Protein AF-A0A218WD63-F1 (afdb_monomer_lite)

Structure (mmCIF, N/CA/C/O backbone):
data_AF-A0A218WD63-F1
#
_entry.id   AF-A0A218WD63-F1
#
loop_
_atom_site.group_PDB
_atom_site.id
_atom_site.type_symbol
_atom_site.label_atom_id
_atom_site.label_alt_id
_atom_site.label_comp_id
_atom_site.label_asym_id
_atom_site.label_entity_id
_atom_site.label_seq_id
_atom_site.pdbx_PDB_ins_code
_atom_site.Cartn_x
_atom_site.Cartn_y
_atom_site.Cartn_z
_atom_site.occupancy
_atom_site.B_iso_or_equiv
_atom_site.auth_seq_id
_atom_site.auth_comp_id
_atom_site.auth_asym_id
_atom_site.auth_atom_id
_atom_site.pdbx_PDB_model_num
ATOM 1 N N . MET A 1 1 ? 30.708 0.894 -53.960 1.00 42.75 1 MET A N 1
ATOM 2 C CA . MET A 1 1 ? 30.927 1.469 -52.614 1.00 42.75 1 MET A CA 1
ATOM 3 C C . MET A 1 1 ? 29.647 1.296 -51.819 1.00 42.75 1 MET A C 1
ATOM 5 O O . MET A 1 1 ? 28.572 1.584 -52.321 1.00 42.75 1 MET A O 1
ATOM 9 N N . THR A 1 2 ? 29.776 0.665 -50.662 1.00 45.06 2 THR A N 1
ATOM 10 C CA . THR A 1 2 ? 28.734 -0.014 -49.881 1.00 45.06 2 THR A CA 1
ATOM 11 C C . THR A 1 2 ? 27.702 0.941 -49.277 1.00 45.06 2 THR A C 1
ATOM 13 O O . THR A 1 2 ? 28.072 1.845 -48.526 1.00 45.06 2 THR A O 1
ATOM 16 N N . ALA A 1 3 ? 26.413 0.708 -49.543 1.00 55.78 3 ALA A N 1
ATOM 17 C CA . ALA A 1 3 ? 25.321 1.369 -48.833 1.00 55.78 3 ALA A CA 1
ATOM 18 C C . ALA A 1 3 ? 25.286 0.864 -47.380 1.00 55.78 3 ALA A C 1
ATOM 20 O O . ALA A 1 3 ? 25.065 -0.315 -47.113 1.00 55.78 3 ALA A O 1
ATOM 21 N N . LYS A 1 4 ? 25.577 1.766 -46.442 1.00 59.44 4 LYS A N 1
ATOM 22 C CA . LYS A 1 4 ? 25.620 1.507 -45.002 1.00 59.44 4 LYS A CA 1
ATOM 23 C C . LYS A 1 4 ? 24.180 1.348 -44.502 1.00 59.44 4 LYS A C 1
ATOM 25 O O . LYS A 1 4 ? 23.463 2.336 -44.370 1.00 59.44 4 LYS A O 1
ATOM 30 N N . ALA A 1 5 ? 23.738 0.115 -44.262 1.00 60.25 5 ALA A N 1
ATOM 31 C CA . ALA A 1 5 ? 22.446 -0.140 -43.635 1.00 60.25 5 ALA A CA 1
ATOM 32 C C . ALA A 1 5 ? 22.484 0.374 -42.186 1.00 60.25 5 ALA A C 1
ATOM 34 O O . ALA A 1 5 ? 23.185 -0.169 -41.334 1.00 60.25 5 ALA A O 1
ATOM 35 N N . HIS A 1 6 ? 21.762 1.461 -41.918 1.00 59.00 6 HIS A N 1
ATOM 36 C CA . HIS A 1 6 ? 21.626 2.033 -40.585 1.00 59.00 6 HIS A CA 1
ATOM 37 C C . HIS A 1 6 ? 20.581 1.217 -39.814 1.00 59.00 6 HIS A C 1
ATOM 39 O O . HIS A 1 6 ? 19.386 1.505 -39.872 1.00 59.00 6 HIS A O 1
ATOM 45 N N . ILE A 1 7 ? 21.016 0.163 -39.120 1.00 61.00 7 ILE A N 1
ATOM 46 C CA . ILE A 1 7 ? 20.145 -0.623 -38.239 1.00 61.00 7 ILE A CA 1
ATOM 47 C C . ILE A 1 7 ? 19.813 0.255 -37.025 1.00 61.00 7 ILE A C 1
ATOM 49 O O . ILE A 1 7 ? 20.573 0.340 -36.063 1.00 61.00 7 ILE A O 1
ATOM 53 N N . ARG A 1 8 ? 18.688 0.973 -37.086 1.00 62.56 8 ARG A N 1
ATOM 54 C CA . ARG A 1 8 ? 18.093 1.620 -35.914 1.00 62.56 8 ARG A CA 1
ATOM 55 C C . ARG A 1 8 ? 17.439 0.519 -35.080 1.00 62.56 8 ARG A C 1
ATOM 57 O O . ARG A 1 8 ? 16.427 -0.041 -35.488 1.00 62.56 8 ARG A O 1
ATOM 64 N N . SER A 1 9 ? 18.035 0.194 -33.936 1.00 62.09 9 SER A N 1
ATOM 65 C CA . SER A 1 9 ? 17.397 -0.646 -32.921 1.00 62.09 9 SER A CA 1
ATOM 66 C C . SER A 1 9 ? 16.133 0.060 -32.435 1.00 62.09 9 SER A C 1
ATOM 68 O O . SER A 1 9 ? 16.214 1.044 -31.701 1.00 62.09 9 SER A O 1
ATOM 70 N N . ASN A 1 10 ? 14.965 -0.415 -32.860 1.00 51.91 10 ASN A N 1
ATOM 71 C CA . ASN A 1 10 ? 13.713 -0.064 -32.208 1.00 51.91 10 ASN A CA 1
ATOM 72 C C . ASN A 1 10 ? 13.674 -0.842 -30.891 1.00 51.91 10 ASN A C 1
ATOM 74 O O . ASN A 1 10 ? 13.274 -2.005 -30.867 1.00 51.91 10 ASN A O 1
ATOM 78 N N . CYS A 1 11 ? 14.098 -0.216 -29.793 1.00 56.56 11 CYS A N 1
ATOM 79 C CA . CYS A 1 11 ? 13.701 -0.700 -28.480 1.00 56.56 11 CYS A CA 1
ATOM 80 C C . CYS A 1 11 ? 12.177 -0.571 -28.424 1.00 56.56 11 CYS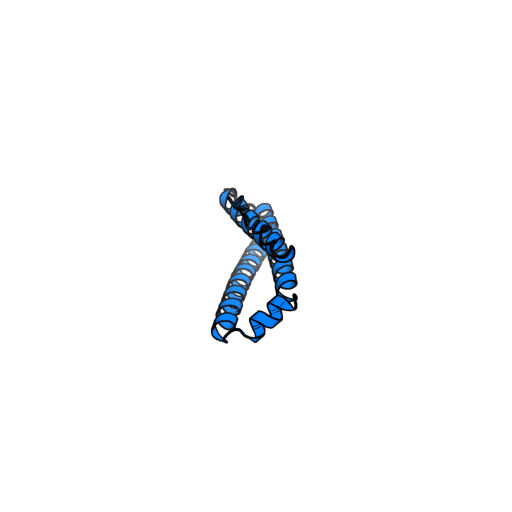 A C 1
ATOM 82 O O . CYS A 1 11 ? 11.641 0.537 -28.377 1.00 56.56 11 CYS A O 1
ATOM 84 N N . PHE A 1 12 ? 11.479 -1.701 -28.526 1.00 56.06 12 PHE A N 1
ATOM 85 C CA . PHE A 1 12 ? 10.055 -1.769 -28.233 1.00 56.06 12 PHE A CA 1
ATOM 86 C C . PHE A 1 12 ? 9.870 -1.189 -26.824 1.00 56.06 12 PHE A C 1
ATOM 88 O O . PHE A 1 12 ? 10.688 -1.522 -25.959 1.00 56.06 12 PHE A O 1
ATOM 95 N N . PRO A 1 13 ? 8.887 -0.306 -26.566 1.00 58.19 13 PRO A N 1
ATOM 96 C CA . PRO A 1 13 ? 8.647 0.143 -25.203 1.00 58.19 13 PRO A CA 1
ATOM 97 C C . PRO A 1 13 ? 8.470 -1.113 -24.356 1.00 58.19 13 PRO A C 1
ATOM 99 O O . PRO A 1 13 ? 7.635 -1.959 -24.685 1.00 58.19 13 PRO A O 1
ATOM 102 N N . SER A 1 14 ? 9.322 -1.284 -23.343 1.00 59.66 14 SER A N 1
ATOM 103 C CA . SER A 1 14 ? 9.234 -2.402 -22.414 1.00 59.66 14 SER A CA 1
ATOM 104 C C . SER A 1 14 ? 7.842 -2.352 -21.811 1.00 59.66 14 SER A C 1
ATOM 106 O O . SER A 1 14 ? 7.564 -1.509 -20.963 1.00 59.66 14 SER A O 1
ATOM 108 N N . ARG A 1 15 ? 6.936 -3.183 -22.325 1.00 60.97 15 ARG A N 1
ATOM 109 C CA . ARG A 1 15 ? 5.563 -3.232 -21.845 1.00 60.97 15 ARG A CA 1
ATOM 110 C C . ARG A 1 15 ? 5.651 -3.736 -20.412 1.00 60.97 15 ARG A C 1
ATOM 112 O O . ARG A 1 15 ? 5.990 -4.897 -20.187 1.00 60.97 15 ARG A O 1
ATOM 119 N N . THR A 1 16 ? 5.427 -2.844 -19.456 1.00 69.31 16 THR A N 1
ATOM 120 C CA . THR A 1 16 ? 5.258 -3.210 -18.056 1.00 69.31 16 THR A CA 1
ATOM 121 C C . THR A 1 16 ? 4.110 -4.206 -17.957 1.00 69.31 16 THR A C 1
ATOM 123 O O . THR A 1 16 ? 3.155 -4.171 -18.738 1.00 69.31 16 THR A O 1
ATOM 126 N N . HIS A 1 17 ? 4.236 -5.162 -17.037 1.00 77.56 17 HIS A N 1
ATOM 127 C CA . HIS A 1 17 ? 3.185 -6.145 -16.820 1.00 77.56 17 HIS A CA 1
ATOM 128 C C . HIS A 1 17 ? 1.878 -5.404 -16.476 1.00 77.56 17 HIS A C 1
ATOM 130 O O . HIS A 1 17 ? 1.928 -4.496 -15.646 1.00 77.56 17 HIS A O 1
ATOM 136 N N . PRO A 1 18 ? 0.717 -5.768 -17.054 1.00 84.56 18 PRO A N 1
ATOM 137 C CA . PRO A 1 18 ? -0.535 -5.017 -16.879 1.00 84.56 18 PRO A CA 1
ATOM 138 C C . PRO A 1 18 ? -0.945 -4.849 -15.409 1.00 84.56 18 PRO A C 1
ATOM 140 O O . PRO A 1 18 ? -1.548 -3.853 -15.033 1.00 84.56 18 PRO A O 1
ATOM 143 N N . VAL A 1 19 ? -0.564 -5.800 -14.554 1.00 87.12 19 VAL A N 1
ATOM 144 C CA . VAL A 1 19 ? -0.800 -5.713 -13.104 1.00 87.12 19 VAL A CA 1
ATOM 145 C C . VAL A 1 19 ? 0.028 -4.595 -12.451 1.00 87.12 19 VAL A C 1
ATOM 147 O O . VAL A 1 19 ? -0.475 -3.914 -11.568 1.00 87.12 19 VAL A O 1
ATOM 150 N N . ILE A 1 20 ? 1.266 -4.369 -12.904 1.00 86.00 20 ILE A N 1
ATOM 151 C CA . ILE A 1 20 ? 2.141 -3.299 -12.391 1.00 86.00 20 ILE A CA 1
ATOM 152 C C . ILE A 1 20 ? 1.595 -1.930 -12.804 1.00 86.00 20 ILE A C 1
ATOM 154 O O . ILE A 1 20 ? 1.560 -1.018 -11.987 1.00 86.00 20 ILE A O 1
ATOM 158 N N . ASP A 1 21 ? 1.126 -1.812 -14.046 1.00 88.75 21 ASP A N 1
ATOM 159 C CA . ASP A 1 21 ? 0.507 -0.590 -14.571 1.00 88.75 21 ASP A CA 1
ATOM 160 C C . ASP A 1 21 ? -0.736 -0.192 -13.755 1.00 88.75 21 ASP A C 1
ATOM 162 O O . ASP A 1 21 ? -0.864 0.941 -13.302 1.00 88.75 21 ASP A O 1
ATOM 166 N N . ASN A 1 22 ? -1.589 -1.171 -13.442 1.00 91.12 22 ASN A N 1
ATOM 167 C CA . ASN A 1 22 ? -2.767 -0.970 -12.599 1.00 91.12 22 ASN A CA 1
ATOM 168 C C . ASN A 1 22 ? -2.416 -0.597 -11.139 1.00 91.12 22 ASN A C 1
ATOM 170 O O . ASN A 1 22 ? -3.132 0.192 -10.520 1.00 91.12 22 ASN A O 1
ATOM 174 N N . VAL A 1 23 ? -1.322 -1.125 -10.573 1.00 91.12 23 VAL A N 1
ATOM 175 C CA . VAL A 1 23 ? -0.832 -0.689 -9.249 1.00 91.12 23 VAL A CA 1
ATOM 176 C C . VAL A 1 23 ? -0.385 0.775 -9.295 1.00 91.12 23 VAL A C 1
ATOM 178 O O . VAL A 1 23 ? -0.767 1.551 -8.417 1.00 91.12 23 VAL A O 1
ATOM 181 N N . ASP A 1 24 ? 0.378 1.165 -10.319 1.00 90.81 24 ASP A N 1
ATOM 182 C CA . ASP A 1 24 ? 0.886 2.533 -10.476 1.00 90.81 24 ASP A CA 1
ATOM 183 C C . ASP A 1 24 ? -0.255 3.544 -10.676 1.00 90.81 24 ASP A C 1
ATOM 185 O O . ASP A 1 24 ? -0.314 4.559 -9.977 1.00 90.81 24 ASP A O 1
ATOM 189 N N . GLU A 1 25 ? -1.236 3.217 -11.526 1.00 93.00 25 GLU A N 1
ATOM 190 C CA . GLU A 1 25 ? -2.429 4.044 -11.750 1.00 93.00 25 GLU A CA 1
ATOM 191 C C . GLU A 1 25 ? -3.194 4.297 -10.442 1.00 93.00 25 GLU A C 1
ATOM 193 O O . GLU A 1 25 ? -3.530 5.440 -10.109 1.00 93.00 25 GLU A O 1
ATOM 198 N N . LYS A 1 26 ? -3.454 3.237 -9.665 1.00 92.06 26 LYS A N 1
ATOM 199 C CA . LYS A 1 26 ? -4.186 3.343 -8.395 1.00 92.06 26 LYS A CA 1
ATOM 200 C C . LYS A 1 26 ? -3.418 4.159 -7.360 1.00 92.06 26 LYS A C 1
ATOM 202 O O . LYS A 1 26 ? -4.025 4.956 -6.640 1.00 92.06 26 LYS A O 1
ATOM 207 N N . LEU A 1 27 ? -2.097 4.009 -7.307 1.00 91.62 27 LEU A N 1
ATOM 208 C CA . LEU A 1 27 ? -1.231 4.782 -6.418 1.00 91.62 27 LEU A CA 1
ATOM 209 C C . LEU A 1 27 ? -1.236 6.267 -6.809 1.00 91.62 27 LEU A C 1
ATOM 211 O O . LEU A 1 27 ? -1.404 7.136 -5.948 1.00 91.62 27 LEU A O 1
ATOM 215 N N . LEU A 1 28 ? -1.133 6.568 -8.106 1.00 92.44 28 LEU A N 1
ATOM 216 C CA . LEU A 1 28 ? -1.215 7.929 -8.627 1.00 92.44 28 LEU A CA 1
ATOM 217 C C . LEU A 1 28 ? -2.563 8.572 -8.287 1.00 92.44 28 LEU A C 1
ATOM 219 O O . LEU A 1 28 ? -2.596 9.681 -7.751 1.00 92.44 28 LEU A O 1
ATOM 223 N N . ARG A 1 29 ? -3.670 7.858 -8.522 1.00 91.38 29 ARG A N 1
ATOM 224 C CA . ARG A 1 29 ? -5.021 8.332 -8.199 1.00 91.38 29 ARG A CA 1
ATOM 225 C C . ARG A 1 29 ? -5.168 8.661 -6.712 1.00 91.38 29 ARG A C 1
ATOM 227 O O . ARG A 1 29 ? -5.673 9.736 -6.397 1.00 91.38 29 ARG A O 1
ATOM 234 N N . LEU A 1 30 ? -4.711 7.781 -5.817 1.00 88.62 30 LEU A N 1
ATOM 235 C CA . LEU A 1 30 ? -4.745 8.008 -4.364 1.00 88.62 30 LEU A CA 1
ATOM 236 C C . LEU A 1 30 ? -3.910 9.222 -3.941 1.00 88.62 30 LEU A C 1
ATOM 238 O O . LEU A 1 30 ? -4.273 9.974 -3.038 1.00 88.62 30 LEU A O 1
ATOM 242 N N . ARG A 1 31 ? -2.779 9.456 -4.609 1.00 87.88 31 ARG A N 1
ATOM 243 C CA . ARG A 1 31 ? -1.955 10.638 -4.345 1.00 87.88 31 ARG A CA 1
ATOM 244 C C . ARG A 1 31 ? -2.655 11.922 -4.787 1.00 87.88 31 ARG A C 1
ATOM 246 O O . ARG A 1 31 ? -2.598 12.928 -4.080 1.00 87.88 31 ARG A O 1
ATOM 253 N N . SER A 1 32 ? -3.314 11.883 -5.942 1.00 87.69 32 SER A N 1
ATOM 254 C CA . SER A 1 32 ? -4.074 13.009 -6.483 1.00 87.69 32 SER A CA 1
ATOM 255 C C . SER A 1 32 ? -5.324 13.325 -5.659 1.00 87.69 32 SER A C 1
ATOM 257 O O . SER A 1 32 ? -5.594 14.503 -5.430 1.00 87.69 32 SER A O 1
ATOM 259 N N . SER A 1 33 ? -6.058 12.317 -5.167 1.00 82.06 33 SER A N 1
ATOM 260 C CA . SER A 1 33 ? -7.243 12.529 -4.316 1.00 82.06 33 SER A CA 1
ATOM 261 C C . SER A 1 33 ? -6.886 13.238 -3.013 1.00 82.06 33 SER A C 1
ATOM 263 O O . SER A 1 33 ? -7.574 14.183 -2.619 1.00 82.06 33 SER A O 1
ATOM 265 N N . LYS A 1 34 ? -5.748 12.875 -2.413 1.00 76.81 34 LYS A N 1
ATOM 266 C CA . LYS A 1 34 ? -5.221 13.539 -1.219 1.00 76.81 34 LYS A CA 1
ATOM 267 C C . LYS A 1 34 ? -4.826 14.991 -1.480 1.00 76.81 34 LYS A C 1
ATOM 269 O O . LYS A 1 34 ? -5.083 15.851 -0.645 1.00 76.81 34 LYS A O 1
ATOM 274 N N . ALA A 1 35 ? -4.204 15.275 -2.625 1.00 76.00 35 ALA A N 1
ATOM 275 C CA . ALA A 1 35 ? -3.801 16.636 -2.988 1.00 76.00 35 ALA A CA 1
ATOM 276 C C . ALA A 1 35 ? -5.002 17.555 -3.284 1.00 76.00 35 ALA A C 1
ATOM 278 O O . ALA A 1 35 ? -4.927 18.757 -3.043 1.00 76.00 35 ALA A O 1
ATOM 279 N N . ALA A 1 36 ? -6.102 16.994 -3.796 1.00 69.81 36 ALA A N 1
ATOM 280 C CA . ALA A 1 36 ? -7.329 17.728 -4.104 1.00 69.81 36 ALA A CA 1
ATOM 281 C C . ALA A 1 36 ? -8.288 17.856 -2.903 1.00 69.81 36 ALA A C 1
ATOM 283 O O . ALA A 1 36 ? -9.136 18.750 -2.877 1.00 69.81 36 ALA A O 1
ATOM 284 N N . SER A 1 37 ? -8.173 16.980 -1.902 1.00 62.97 37 SER A N 1
ATOM 285 C CA . SER A 1 37 ? -9.072 16.960 -0.748 1.00 62.97 37 SER A CA 1
ATOM 286 C C . SER A 1 37 ? -8.738 18.064 0.253 1.00 62.97 37 SER A C 1
ATOM 288 O O . SER A 1 37 ? -7.870 17.918 1.106 1.00 62.97 37 SER A O 1
ATOM 290 N N . SER A 1 38 ? -9.483 19.170 0.188 1.00 62.88 38 SER A N 1
ATOM 291 C CA . SER A 1 38 ? -9.497 20.215 1.230 1.00 62.88 38 SER A CA 1
ATOM 292 C C . SER A 1 38 ? -10.580 20.000 2.303 1.00 62.88 38 SER A C 1
ATOM 294 O O . SER A 1 38 ? -10.712 20.821 3.205 1.00 62.88 38 SER A O 1
ATOM 296 N N . SER A 1 39 ? -11.383 18.928 2.209 1.00 61.47 39 SER A N 1
ATOM 297 C CA . SER A 1 39 ? -12.533 18.669 3.091 1.00 61.47 39 SER A CA 1
ATOM 298 C C . SER A 1 39 ? -12.440 17.307 3.784 1.00 61.47 39 SER A C 1
ATOM 300 O O . SER A 1 39 ? -12.429 16.262 3.134 1.00 61.47 39 SER A O 1
ATOM 302 N N . SER A 1 40 ? -12.448 17.327 5.118 1.00 69.69 40 SER A N 1
ATOM 303 C CA . SER A 1 40 ? -12.363 16.171 6.025 1.00 69.69 40 SER A CA 1
ATOM 304 C C . SER A 1 40 ? -13.713 15.469 6.239 1.00 69.69 40 SER A C 1
ATOM 306 O O . SER A 1 40 ? -14.056 15.077 7.353 1.00 69.69 40 SER A O 1
ATOM 308 N N . SER A 1 41 ? -14.536 15.363 5.19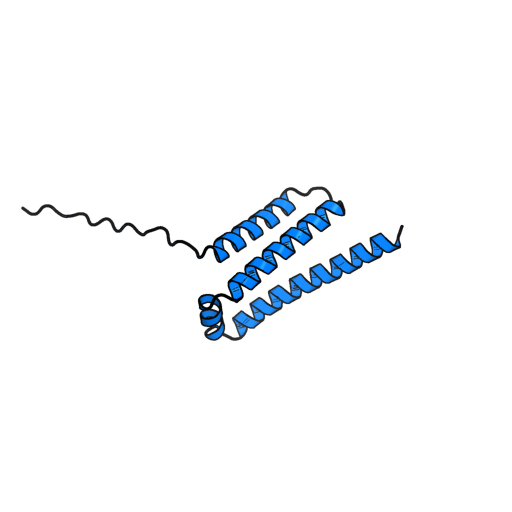4 1.00 80.25 41 SER A N 1
ATOM 309 C CA . SER A 1 41 ? -15.862 14.744 5.312 1.00 80.25 41 SER A CA 1
ATOM 310 C C . SER A 1 41 ? -15.751 13.223 5.424 1.00 80.25 41 SER A C 1
ATOM 312 O O . SER A 1 41 ? -14.986 12.605 4.685 1.00 80.25 41 SER A O 1
ATOM 314 N N . ALA A 1 42 ? -16.581 12.599 6.269 1.00 78.25 42 ALA A N 1
ATOM 315 C CA . ALA A 1 42 ? -16.594 11.144 6.462 1.00 78.25 42 ALA A CA 1
ATOM 316 C C . ALA A 1 42 ? -16.746 10.365 5.139 1.00 78.25 42 ALA A C 1
ATOM 318 O O . ALA A 1 42 ? -16.073 9.364 4.926 1.00 78.25 42 ALA A O 1
ATOM 319 N N . SER A 1 43 ? -17.563 10.867 4.206 1.00 81.88 43 SER A N 1
ATOM 320 C CA . SER A 1 43 ? -17.720 10.261 2.876 1.00 81.88 43 SER A CA 1
ATOM 321 C C . SER A 1 43 ? -16.444 10.314 2.025 1.00 81.88 43 SER A C 1
ATOM 323 O O . SER A 1 43 ? -16.202 9.383 1.262 1.00 81.88 43 SER A O 1
ATOM 325 N N . SER A 1 44 ? -15.646 11.382 2.138 1.00 82.31 44 SER A N 1
ATOM 326 C CA . SER A 1 44 ? -14.364 11.510 1.427 1.00 82.31 44 SER A CA 1
ATOM 327 C C . SER A 1 44 ? -13.359 10.499 1.977 1.00 82.31 44 SER A C 1
ATOM 329 O O . SER A 1 44 ? -12.754 9.738 1.229 1.00 82.31 44 SER A O 1
ATOM 331 N N . VAL A 1 45 ? -13.294 10.391 3.306 1.00 80.94 45 VAL A N 1
ATOM 332 C CA . VAL A 1 45 ? -12.459 9.412 4.013 1.00 80.94 45 VAL A CA 1
ATOM 333 C C . VAL A 1 45 ? -12.831 7.972 3.635 1.00 80.94 45 VAL A C 1
ATOM 335 O O . VAL A 1 45 ? -11.948 7.169 3.342 1.00 80.94 45 VAL A O 1
ATOM 338 N N . CYS A 1 46 ? -14.125 7.640 3.570 1.00 82.75 46 CYS A N 1
ATOM 339 C CA . CYS A 1 46 ? -14.582 6.325 3.108 1.00 82.75 46 CYS A CA 1
ATOM 340 C C . CYS A 1 46 ? -14.198 6.044 1.646 1.00 82.75 46 CYS A C 1
ATOM 342 O O . CYS A 1 46 ? -13.862 4.910 1.308 1.00 82.75 46 CYS A O 1
ATOM 344 N N . GLN A 1 47 ? -14.231 7.058 0.776 1.00 86.06 47 GLN A N 1
ATOM 345 C CA . GLN A 1 47 ? -13.825 6.914 -0.622 1.00 86.06 47 GLN A CA 1
ATOM 346 C C . GLN A 1 47 ? -12.313 6.679 -0.754 1.00 86.06 47 GLN A C 1
ATOM 348 O O . GLN A 1 47 ? -11.907 5.787 -1.500 1.00 86.06 47 GLN A O 1
ATOM 353 N N . GLU A 1 48 ? -11.486 7.419 -0.011 1.00 86.31 48 GLU A N 1
ATOM 354 C CA . GLU A 1 48 ? -10.033 7.201 0.006 1.00 86.31 48 GLU A CA 1
ATOM 355 C C . GLU A 1 48 ? -9.676 5.813 0.554 1.00 86.31 48 GLU A C 1
ATOM 357 O O . GLU A 1 48 ? -8.830 5.123 -0.015 1.00 86.31 48 GLU A O 1
ATOM 362 N N . LEU A 1 49 ? -10.379 5.354 1.595 1.00 86.25 49 LEU A N 1
ATOM 363 C CA . LEU A 1 49 ? -10.251 3.994 2.123 1.00 86.25 49 LEU A CA 1
ATOM 364 C C . LEU A 1 49 ? -10.598 2.918 1.088 1.00 86.25 49 LEU A C 1
ATOM 366 O O . LEU A 1 49 ? -9.861 1.944 0.947 1.00 86.25 49 LEU A O 1
ATOM 370 N N . GLY A 1 50 ? -11.692 3.093 0.344 1.00 88.75 50 GLY A N 1
ATOM 371 C CA . GLY A 1 50 ? -12.054 2.181 -0.744 1.00 88.75 50 GLY A CA 1
ATOM 372 C C . GLY A 1 50 ? -10.999 2.157 -1.857 1.00 88.75 50 GLY A C 1
ATOM 373 O O . GLY A 1 50 ? -10.684 1.098 -2.399 1.00 88.75 50 GLY A O 1
ATOM 374 N N . GLY A 1 51 ? -10.391 3.307 -2.162 1.00 90.31 51 GLY A N 1
ATOM 375 C CA . GLY A 1 51 ? -9.258 3.386 -3.083 1.00 90.31 51 GLY A CA 1
ATOM 376 C C . GLY A 1 51 ? -8.024 2.638 -2.568 1.00 90.31 51 GLY A C 1
ATOM 377 O O . GLY A 1 51 ? -7.387 1.913 -3.334 1.00 90.31 51 GLY A O 1
ATOM 378 N N . LEU A 1 52 ? -7.714 2.767 -1.272 1.00 90.31 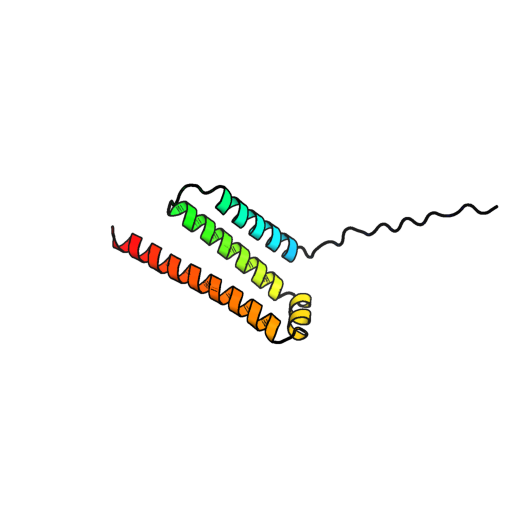52 LEU A N 1
ATOM 379 C CA . LEU A 1 52 ? -6.615 2.050 -0.624 1.00 90.31 52 LEU A CA 1
ATOM 380 C C . LEU A 1 52 ? -6.836 0.537 -0.687 1.00 90.31 52 LEU A C 1
ATOM 382 O O . LEU A 1 52 ? -5.923 -0.188 -1.072 1.00 90.31 52 LEU A O 1
ATOM 386 N N . GLN A 1 53 ? -8.050 0.067 -0.389 1.00 90.94 53 GLN A N 1
ATOM 387 C CA . GLN A 1 53 ? -8.418 -1.342 -0.537 1.00 90.94 53 GLN A CA 1
ATOM 388 C C . GLN A 1 53 ? -8.154 -1.835 -1.965 1.00 90.94 53 GLN A C 1
ATOM 390 O O . GLN A 1 53 ? -7.428 -2.806 -2.157 1.00 90.94 53 GLN A O 1
ATOM 395 N N . GLY A 1 54 ? -8.647 -1.108 -2.972 1.00 92.25 54 GLY A N 1
ATOM 396 C CA . GLY A 1 54 ? -8.442 -1.484 -4.369 1.00 92.25 54 GLY A CA 1
ATOM 397 C C . GLY A 1 54 ? -6.970 -1.497 -4.801 1.00 92.25 54 GLY A C 1
ATOM 398 O O . GLY A 1 54 ? -6.611 -2.277 -5.689 1.00 92.25 54 GLY A O 1
ATOM 399 N N . LEU A 1 55 ? -6.116 -0.647 -4.215 1.00 91.88 55 LEU A N 1
ATOM 400 C CA . LEU A 1 55 ? -4.664 -0.696 -4.413 1.00 91.88 55 LEU A CA 1
ATOM 401 C C . LEU A 1 55 ? -4.081 -1.980 -3.809 1.00 91.88 55 LEU A C 1
ATOM 403 O O . LEU A 1 55 ? -3.331 -2.675 -4.491 1.00 91.88 55 LEU A O 1
ATOM 407 N N . TYR A 1 56 ? -4.456 -2.319 -2.573 1.00 90.44 56 TYR A N 1
ATOM 408 C CA . TYR A 1 56 ? -3.994 -3.535 -1.900 1.00 90.44 56 TYR A CA 1
ATOM 409 C C . TYR A 1 56 ? -4.385 -4.810 -2.644 1.00 90.44 56 TYR A C 1
ATOM 411 O O . TYR A 1 56 ? -3.532 -5.677 -2.804 1.00 90.44 56 TYR A O 1
ATOM 419 N N . ASP A 1 57 ? -5.602 -4.887 -3.182 1.00 92.06 57 ASP A N 1
ATOM 420 C CA . ASP A 1 57 ? -6.026 -6.019 -4.019 1.00 92.06 57 ASP A CA 1
ATOM 421 C C . ASP A 1 57 ? -5.114 -6.177 -5.250 1.00 92.06 57 ASP A C 1
ATOM 423 O O . ASP A 1 57 ? -4.725 -7.276 -5.630 1.00 92.06 57 ASP A O 1
ATOM 427 N N . SER A 1 58 ? -4.689 -5.056 -5.841 1.00 91.50 58 SER A N 1
ATOM 428 C CA . SER A 1 58 ? -3.810 -5.066 -7.021 1.00 91.50 58 SER A CA 1
ATOM 429 C C . SER A 1 58 ? -2.369 -5.441 -6.680 1.00 91.50 58 SER A C 1
ATOM 431 O O . SER A 1 58 ? -1.677 -6.062 -7.486 1.00 91.50 58 SER A O 1
ATOM 433 N N . ILE A 1 59 ? -1.906 -5.058 -5.487 1.00 91.00 59 ILE A N 1
ATOM 434 C CA . ILE A 1 59 ? -0.604 -5.467 -4.958 1.00 91.00 59 ILE A CA 1
ATOM 435 C C . ILE A 1 59 ? -0.623 -6.960 -4.623 1.00 91.00 59 ILE A C 1
ATOM 437 O O . ILE A 1 59 ? 0.349 -7.644 -4.921 1.00 91.00 59 ILE A O 1
ATOM 441 N N . ASP A 1 60 ? -1.707 -7.483 -4.051 1.00 91.06 60 ASP A N 1
ATOM 442 C CA . ASP A 1 60 ? -1.870 -8.917 -3.795 1.00 91.06 60 ASP A CA 1
ATOM 443 C C . ASP A 1 60 ? -1.840 -9.721 -5.107 1.00 91.06 60 ASP A C 1
ATOM 445 O O . ASP A 1 60 ? -1.068 -10.675 -5.227 1.00 91.06 60 ASP A O 1
ATOM 449 N N . ASP A 1 61 ? -2.556 -9.268 -6.142 1.00 91.94 61 ASP A N 1
ATOM 450 C CA . ASP A 1 61 ? -2.475 -9.851 -7.487 1.00 91.94 61 ASP A CA 1
ATOM 451 C C . ASP A 1 61 ? -1.048 -9.803 -8.055 1.00 91.94 61 ASP A C 1
ATOM 453 O O . ASP A 1 61 ? -0.571 -10.776 -8.644 1.00 91.94 61 ASP A O 1
ATOM 457 N N . TRP A 1 62 ? -0.332 -8.690 -7.855 1.00 90.38 62 TRP A N 1
ATOM 458 C CA . TRP A 1 62 ? 1.063 -8.553 -8.276 1.00 90.38 62 TRP A CA 1
ATOM 459 C C . TRP A 1 62 ? 1.994 -9.508 -7.527 1.00 90.38 62 TRP A C 1
ATOM 461 O O . TRP A 1 62 ? 2.855 -10.140 -8.146 1.00 90.38 62 TRP A O 1
ATOM 471 N N . LEU A 1 63 ? 1.815 -9.642 -6.212 1.00 89.06 63 LEU A N 1
ATOM 472 C CA . LEU A 1 63 ? 2.582 -10.551 -5.369 1.00 89.06 63 LEU A CA 1
ATOM 473 C C . LEU A 1 63 ? 2.332 -12.005 -5.761 1.00 89.06 63 LEU A C 1
ATOM 475 O O . LEU A 1 63 ? 3.265 -12.798 -5.716 1.00 89.06 63 LEU A O 1
ATOM 479 N N . ARG A 1 64 ? 1.123 -12.367 -6.197 1.00 90.25 64 ARG A N 1
ATOM 480 C CA . ARG A 1 64 ? 0.784 -13.728 -6.652 1.00 90.25 64 ARG A CA 1
ATOM 481 C C . ARG A 1 64 ? 1.406 -14.118 -7.994 1.00 90.25 64 ARG A C 1
ATOM 483 O O . ARG A 1 64 ? 1.414 -15.303 -8.329 1.00 90.25 64 ARG A O 1
ATOM 490 N N . LEU A 1 65 ? 1.945 -13.170 -8.765 1.00 90.88 65 LEU A N 1
ATOM 491 C CA . LEU A 1 65 ? 2.632 -13.485 -10.018 1.00 90.88 65 LEU A CA 1
ATOM 492 C C . LEU A 1 65 ? 3.868 -14.346 -9.750 1.00 90.88 65 LEU A C 1
ATOM 494 O O . LEU A 1 65 ? 4.701 -14.027 -8.902 1.00 90.88 65 LEU A O 1
ATOM 498 N N . SER A 1 66 ? 4.035 -15.403 -10.545 1.00 84.69 66 SER A N 1
ATOM 499 C CA . SER A 1 66 ? 5.179 -16.318 -10.443 1.00 84.69 66 SER A CA 1
ATOM 500 C C . SER A 1 66 ? 6.524 -15.598 -10.559 1.00 84.69 66 SER A C 1
ATOM 502 O O . SER A 1 66 ? 7.462 -15.927 -9.840 1.00 84.69 66 SER A O 1
ATOM 504 N N . GLN A 1 67 ? 6.601 -14.576 -11.413 1.00 85.06 67 GLN A N 1
ATOM 505 C CA . GLN A 1 67 ? 7.785 -13.731 -11.587 1.00 85.06 67 GLN A CA 1
ATOM 506 C C . GLN A 1 67 ? 8.116 -12.960 -10.303 1.00 85.06 67 GLN A C 1
ATOM 508 O O . GLN A 1 67 ? 9.267 -12.940 -9.874 1.00 85.06 67 GLN A O 1
ATOM 513 N N . THR A 1 68 ? 7.104 -12.376 -9.657 1.00 86.38 68 THR A N 1
ATOM 514 C CA . THR A 1 68 ? 7.265 -11.657 -8.390 1.00 86.38 68 THR A CA 1
ATOM 515 C C . THR A 1 68 ? 7.683 -12.616 -7.282 1.00 86.38 68 THR A C 1
ATOM 517 O O . THR A 1 68 ? 8.665 -12.354 -6.597 1.00 86.38 68 THR A O 1
ATOM 520 N N . GLN A 1 69 ? 7.024 -13.772 -7.157 1.00 87.88 69 GLN A N 1
ATOM 521 C CA . GLN A 1 69 ? 7.394 -14.806 -6.182 1.00 87.88 69 GLN A CA 1
ATOM 522 C C . GLN A 1 69 ? 8.823 -15.318 -6.387 1.00 87.88 69 GLN A C 1
ATOM 524 O O . GLN A 1 69 ? 9.561 -15.487 -5.419 1.00 87.88 69 GLN A O 1
ATOM 529 N N . GLN A 1 70 ? 9.254 -15.508 -7.636 1.00 87.00 70 GLN A N 1
ATOM 530 C CA . GLN A 1 70 ? 10.625 -15.911 -7.942 1.00 87.00 70 GLN A CA 1
ATOM 531 C C . GLN A 1 70 ? 11.631 -14.844 -7.491 1.00 87.00 70 GLN A C 1
ATOM 533 O O . GLN A 1 70 ? 12.613 -15.171 -6.824 1.00 87.00 70 GLN A O 1
ATOM 538 N N . VAL A 1 71 ? 11.375 -13.567 -7.790 1.00 86.69 71 VAL A N 1
ATOM 539 C CA . VAL A 1 71 ? 12.234 -12.458 -7.347 1.00 86.69 71 VAL A CA 1
ATOM 540 C C . VAL A 1 71 ? 12.268 -12.354 -5.823 1.00 86.69 71 VAL A C 1
ATOM 542 O O . VAL A 1 71 ? 13.344 -12.198 -5.252 1.00 86.69 71 VAL A O 1
ATOM 545 N N . LEU A 1 72 ? 11.119 -12.492 -5.158 1.00 86.06 72 LEU A N 1
ATOM 546 C CA . LEU A 1 72 ? 11.023 -12.458 -3.699 1.00 86.06 72 LEU A CA 1
ATOM 547 C C . LEU A 1 72 ? 11.754 -13.637 -3.047 1.00 86.06 72 LEU A C 1
ATOM 549 O O . LEU A 1 72 ? 12.427 -13.448 -2.041 1.00 86.06 72 LEU A O 1
ATOM 553 N N . SER A 1 73 ? 11.696 -14.831 -3.643 1.00 85.94 73 SER A N 1
ATOM 554 C CA . SER A 1 73 ? 12.412 -16.011 -3.136 1.00 85.94 73 SER A CA 1
ATOM 555 C C . SER A 1 73 ? 13.936 -15.872 -3.210 1.00 85.94 73 SER A C 1
ATOM 557 O O . SER A 1 73 ? 14.654 -16.444 -2.393 1.00 85.94 73 SER A O 1
ATOM 559 N N . HIS A 1 74 ? 14.429 -15.090 -4.175 1.00 86.94 74 HIS A N 1
ATOM 560 C CA . HIS A 1 74 ? 15.848 -14.781 -4.345 1.00 86.94 74 HIS A CA 1
ATOM 561 C C . HIS A 1 74 ? 16.280 -13.487 -3.640 1.00 86.94 74 HIS A C 1
ATOM 563 O O . HIS A 1 74 ? 17.474 -13.182 -3.606 1.00 86.94 74 HIS A O 1
ATOM 569 N N . GLN A 1 75 ? 15.344 -12.711 -3.090 1.00 84.75 75 GLN A N 1
ATOM 570 C CA . GLN A 1 75 ? 15.663 -11.487 -2.368 1.00 84.75 75 GLN A CA 1
ATOM 571 C C . GLN A 1 75 ? 16.238 -11.780 -0.982 1.00 84.75 75 GLN A C 1
ATOM 573 O O . GLN A 1 75 ? 15.938 -12.782 -0.338 1.00 84.75 75 GLN A O 1
ATOM 578 N N . ASN A 1 76 ? 17.062 -10.854 -0.492 1.00 86.25 76 ASN A N 1
ATOM 579 C CA . ASN A 1 76 ? 17.585 -10.941 0.862 1.00 86.25 76 ASN A CA 1
ATOM 580 C C . ASN A 1 76 ? 16.485 -10.665 1.901 1.00 86.25 76 ASN A C 1
ATOM 582 O O . ASN A 1 76 ? 15.593 -9.846 1.677 1.00 86.25 76 ASN A O 1
ATOM 586 N N . ARG A 1 77 ? 16.638 -11.268 3.085 1.00 88.50 77 ARG A N 1
ATOM 587 C CA . ARG A 1 77 ? 15.733 -11.161 4.240 1.00 88.50 77 ARG A CA 1
ATOM 588 C C . ARG A 1 77 ? 15.349 -9.717 4.573 1.00 88.50 77 ARG A C 1
ATOM 590 O O . ARG A 1 77 ? 14.180 -9.436 4.800 1.00 88.50 77 ARG A O 1
ATOM 597 N N . LYS A 1 78 ? 16.315 -8.797 4.479 1.00 90.19 78 LYS A N 1
ATOM 598 C CA . LYS A 1 78 ? 16.109 -7.362 4.711 1.00 90.19 78 LYS A CA 1
ATOM 599 C C . LYS A 1 78 ? 15.033 -6.748 3.805 1.00 90.19 78 LYS A C 1
ATOM 601 O O . LYS A 1 78 ? 14.225 -5.963 4.270 1.00 90.19 78 LYS A O 1
ATOM 606 N N . CYS A 1 79 ? 14.991 -7.125 2.526 1.00 87.06 79 CYS A N 1
ATOM 607 C CA . CYS A 1 79 ? 14.005 -6.569 1.598 1.00 87.06 79 CYS A CA 1
ATOM 608 C C . CYS A 1 79 ? 12.584 -7.052 1.929 1.00 87.06 79 CYS A C 1
ATOM 610 O O . CYS A 1 79 ? 11.626 -6.288 1.838 1.00 87.06 79 CYS A O 1
ATOM 612 N N . MET A 1 80 ? 12.449 -8.306 2.377 1.00 87.00 80 MET A N 1
ATOM 613 C CA . MET A 1 80 ? 11.172 -8.817 2.879 1.00 87.00 80 MET A CA 1
ATOM 614 C C . MET A 1 80 ? 10.757 -8.128 4.183 1.00 87.00 80 MET A C 1
ATOM 616 O O . MET A 1 80 ? 9.585 -7.809 4.349 1.00 87.00 80 MET A O 1
ATOM 620 N N . GLU A 1 81 ? 11.703 -7.884 5.091 1.00 92.12 81 GLU A N 1
ATOM 621 C CA . GLU A 1 81 ? 11.457 -7.144 6.334 1.00 92.12 81 GLU A CA 1
ATOM 622 C C . GLU A 1 81 ? 10.970 -5.717 6.047 1.00 92.12 81 GLU A C 1
ATOM 624 O O . GLU A 1 81 ? 9.946 -5.321 6.595 1.00 92.12 81 GLU A O 1
ATOM 629 N N . ASP A 1 82 ? 11.616 -4.990 5.128 1.00 91.56 82 ASP A N 1
ATOM 630 C CA . ASP A 1 82 ? 11.209 -3.635 4.727 1.00 91.56 82 ASP A CA 1
ATOM 631 C C . ASP A 1 82 ? 9.792 -3.616 4.111 1.00 91.56 82 ASP A C 1
ATOM 633 O O . ASP A 1 82 ? 8.979 -2.732 4.405 1.00 91.56 82 ASP A O 1
ATOM 637 N N . LEU A 1 83 ? 9.461 -4.614 3.278 1.00 89.12 83 LEU A N 1
ATOM 638 C CA . LEU A 1 83 ? 8.124 -4.773 2.690 1.00 89.12 83 LEU A CA 1
ATOM 639 C C . LEU A 1 83 ? 7.050 -5.044 3.759 1.00 89.12 83 LEU A C 1
ATOM 641 O O . LEU A 1 83 ? 5.959 -4.462 3.721 1.00 89.12 83 LEU A O 1
ATOM 645 N N . LEU A 1 84 ? 7.349 -5.929 4.711 1.00 91.00 84 LEU A N 1
ATOM 646 C CA . LEU A 1 84 ? 6.444 -6.281 5.807 1.00 91.00 84 LEU A CA 1
ATOM 647 C C . LEU A 1 84 ? 6.246 -5.109 6.771 1.00 91.00 84 LEU A C 1
ATOM 649 O O . LEU A 1 84 ? 5.114 -4.817 7.145 1.00 91.00 84 LEU A O 1
ATOM 653 N N . ASP A 1 85 ? 7.318 -4.403 7.117 1.00 95.06 85 ASP A N 1
ATOM 654 C CA . ASP A 1 85 ? 7.288 -3.197 7.944 1.00 95.06 85 ASP A CA 1
ATOM 655 C C . ASP A 1 85 ?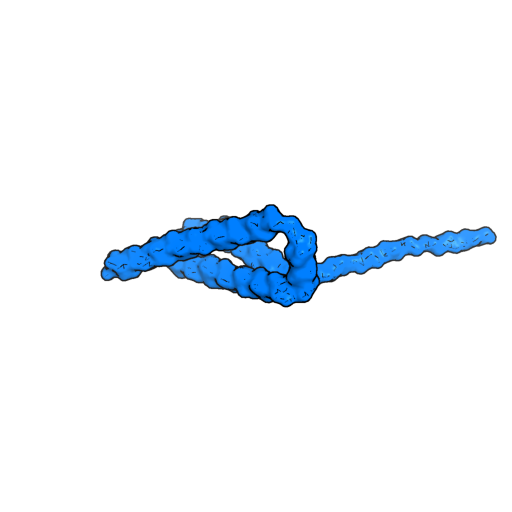 6.448 -2.087 7.286 1.00 95.06 85 ASP A C 1
ATOM 657 O O . ASP A 1 85 ? 5.581 -1.482 7.920 1.00 95.06 85 ASP A O 1
ATOM 661 N N . GLY A 1 86 ? 6.605 -1.885 5.971 1.00 90.94 86 GLY A N 1
ATOM 662 C CA . GLY A 1 86 ? 5.726 -1.015 5.186 1.00 90.94 86 GLY A CA 1
ATOM 663 C C . GLY A 1 86 ? 4.251 -1.408 5.276 1.00 90.94 86 GLY A C 1
ATOM 664 O O . GLY A 1 86 ? 3.399 -0.549 5.504 1.00 90.94 86 GLY A O 1
ATOM 665 N N . SER A 1 87 ? 3.954 -2.700 5.158 1.00 89.94 87 SER A N 1
ATOM 666 C CA . SER A 1 87 ? 2.585 -3.224 5.236 1.00 89.94 87 SER A CA 1
ATOM 667 C C . SER A 1 87 ? 1.974 -3.057 6.632 1.00 89.94 87 SER A C 1
ATOM 669 O O . SER A 1 87 ? 0.810 -2.674 6.758 1.00 89.94 87 SER A O 1
ATOM 671 N N . LEU A 1 88 ? 2.768 -3.287 7.681 1.00 93.31 88 LEU A N 1
ATOM 672 C CA . LEU A 1 88 ? 2.346 -3.149 9.073 1.00 93.31 88 LEU A CA 1
ATOM 673 C C . LEU A 1 88 ? 1.994 -1.699 9.416 1.00 93.31 88 LEU A C 1
ATOM 675 O O . LEU A 1 88 ? 0.957 -1.454 10.030 1.00 93.31 88 LEU A O 1
ATOM 679 N N . ARG A 1 89 ? 2.804 -0.732 8.963 1.00 92.88 89 ARG A N 1
ATOM 680 C CA . ARG A 1 89 ? 2.498 0.698 9.130 1.00 92.88 89 ARG A CA 1
ATOM 681 C C . ARG A 1 89 ? 1.154 1.076 8.518 1.00 92.88 89 ARG A C 1
ATOM 683 O O . ARG A 1 89 ? 0.396 1.826 9.124 1.00 92.88 89 ARG A O 1
ATOM 690 N N . THR A 1 90 ? 0.827 0.562 7.335 1.00 87.88 90 THR A N 1
ATOM 691 C CA . THR A 1 90 ? -0.476 0.860 6.729 1.00 87.88 90 THR A CA 1
ATOM 692 C C . THR A 1 90 ? -1.628 0.240 7.514 1.00 87.88 90 THR A C 1
ATOM 694 O O . THR A 1 90 ? -2.678 0.869 7.661 1.00 87.88 90 THR A O 1
ATOM 697 N N . LEU A 1 91 ? -1.440 -0.970 8.048 1.00 90.88 91 LEU A N 1
ATOM 698 C CA . LEU A 1 91 ? -2.437 -1.622 8.893 1.00 90.88 91 LEU A CA 1
ATOM 699 C C . LEU A 1 91 ? -2.702 -0.827 10.180 1.00 90.88 91 LEU A C 1
ATOM 701 O O . LEU A 1 91 ? -3.860 -0.685 10.569 1.00 90.88 91 LEU A O 1
ATOM 705 N N . ASP A 1 92 ? -1.658 -0.270 10.797 1.00 92.75 92 ASP A N 1
ATOM 706 C CA . ASP A 1 92 ? -1.765 0.601 11.975 1.00 92.75 92 ASP A CA 1
ATOM 707 C C . ASP A 1 92 ? -2.588 1.869 11.684 1.00 92.75 92 ASP A C 1
ATOM 709 O O . ASP A 1 92 ? -3.530 2.195 12.412 1.00 92.75 92 ASP A O 1
ATOM 713 N N . VAL A 1 93 ? -2.329 2.521 10.544 1.00 88.69 93 VAL A N 1
ATOM 714 C CA . VAL A 1 93 ? -3.121 3.674 10.078 1.00 88.69 93 VAL A CA 1
ATOM 715 C C . VAL A 1 93 ? -4.589 3.290 9.870 1.00 88.69 93 VAL A C 1
ATOM 717 O O . VAL A 1 93 ? -5.487 4.009 10.312 1.00 88.69 93 VAL A O 1
ATOM 720 N N . CYS A 1 94 ? -4.859 2.143 9.238 1.00 87.50 94 CYS A N 1
ATOM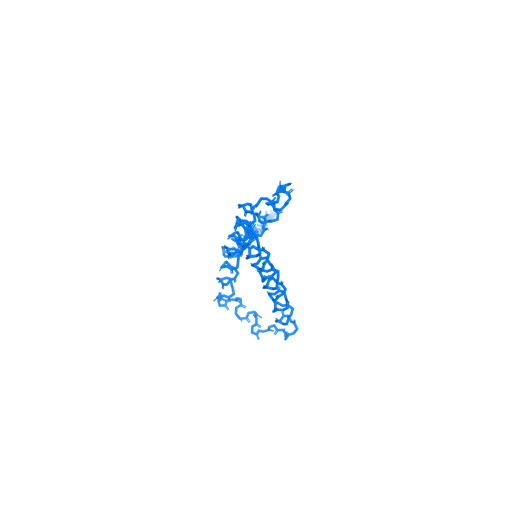 721 C CA . CYS A 1 94 ? -6.225 1.644 9.054 1.00 87.50 94 CYS A CA 1
ATOM 722 C C . CYS A 1 94 ? -6.905 1.319 10.393 1.00 87.50 94 CYS A C 1
ATOM 724 O O . CYS A 1 94 ? -8.108 1.538 10.545 1.00 87.50 94 CYS A O 1
ATOM 726 N N . GLY A 1 95 ? -6.145 0.807 11.364 1.00 90.12 95 GLY A N 1
ATOM 727 C CA . GLY A 1 95 ? -6.608 0.554 12.725 1.00 90.12 95 GLY A CA 1
ATOM 728 C C . GLY A 1 95 ? -7.029 1.838 13.428 1.00 90.12 95 GLY A C 1
ATOM 729 O O . GLY A 1 95 ? -8.184 1.960 13.827 1.00 90.12 95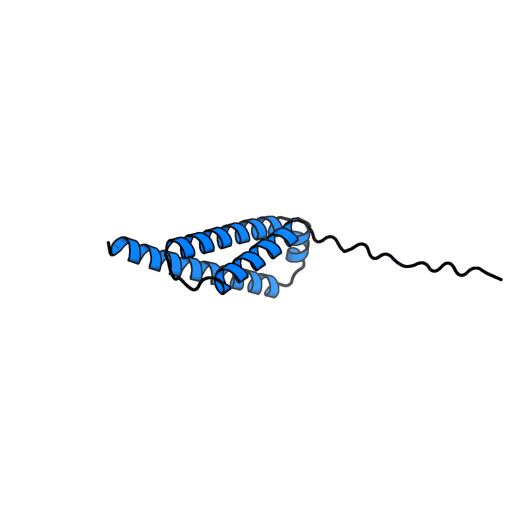 GLY A O 1
ATOM 730 N N . THR A 1 96 ? -6.137 2.827 13.454 1.00 89.44 96 THR A N 1
ATOM 731 C CA . THR A 1 96 ? -6.409 4.155 14.019 1.00 89.44 96 THR A CA 1
ATOM 732 C C . THR A 1 96 ? -7.648 4.784 13.385 1.00 89.44 96 THR A C 1
ATOM 734 O O . THR A 1 96 ? -8.521 5.308 14.076 1.00 89.44 96 THR A O 1
ATOM 737 N N . LEU A 1 97 ? -7.773 4.701 12.058 1.00 86.31 97 LEU A N 1
ATOM 738 C CA . LEU A 1 97 ? -8.921 5.257 11.352 1.00 86.31 97 LEU A CA 1
ATOM 739 C C . LEU A 1 97 ? -10.232 4.545 11.715 1.00 86.31 97 LEU A C 1
ATOM 741 O O . LEU A 1 97 ? -11.253 5.199 11.928 1.00 86.31 97 LEU A O 1
ATOM 745 N N . ARG A 1 98 ? -10.212 3.215 11.839 1.00 88.69 98 ARG A N 1
ATOM 746 C CA . ARG A 1 98 ? -11.367 2.444 12.315 1.00 88.69 98 ARG A CA 1
ATOM 747 C C . ARG A 1 98 ? -11.782 2.871 13.723 1.00 88.69 98 ARG A C 1
ATOM 749 O O . ARG A 1 98 ? -12.982 2.999 13.974 1.00 88.69 98 ARG A O 1
ATOM 756 N N . ASP A 1 99 ? -10.830 3.121 14.615 1.00 89.94 99 ASP A N 1
ATOM 757 C CA . ASP A 1 99 ? -11.116 3.561 15.982 1.00 89.94 99 ASP A CA 1
ATOM 758 C C . ASP A 1 99 ? -11.725 4.972 16.004 1.00 89.94 99 ASP A C 1
ATOM 760 O O . ASP A 1 99 ? -12.720 5.206 16.692 1.00 89.94 99 ASP A O 1
ATOM 764 N N . VAL A 1 100 ? -11.207 5.898 15.189 1.00 86.06 100 VAL A N 1
ATOM 765 C CA . VAL A 1 100 ? -11.769 7.255 15.029 1.00 86.06 100 VAL A CA 1
ATOM 766 C C . VAL A 1 100 ? -13.200 7.210 14.485 1.00 86.06 100 VAL A C 1
ATOM 768 O O . VAL A 1 100 ? -14.101 7.836 15.046 1.00 86.06 100 VAL A O 1
ATOM 771 N N . LEU A 1 101 ? -13.442 6.436 13.424 1.00 82.88 101 LEU A N 1
ATOM 772 C CA . LEU A 1 101 ? -14.782 6.282 12.847 1.00 82.88 101 LEU A CA 1
ATOM 773 C C . LEU A 1 101 ? -15.759 5.634 13.839 1.00 82.88 101 LEU A C 1
ATOM 775 O O . LEU A 1 101 ? -16.927 6.024 13.908 1.00 82.88 101 LEU A O 1
ATOM 779 N N . SER A 1 102 ? -15.283 4.679 14.639 1.00 86.25 102 SER A N 1
ATOM 780 C CA . SER A 1 102 ? -16.087 4.031 15.681 1.00 86.25 102 SER A CA 1
ATOM 781 C C . SER A 1 102 ? -16.487 5.010 16.789 1.00 86.25 102 SER A C 1
ATOM 783 O O . SER A 1 102 ? -17.636 4.990 17.228 1.00 86.25 102 SER A O 1
ATOM 785 N N . GLN A 1 103 ? -15.588 5.913 17.193 1.00 84.31 103 GLN A N 1
ATOM 786 C CA . GLN A 1 103 ? -15.889 6.974 18.162 1.00 84.31 103 GLN A CA 1
ATOM 787 C C . GLN A 1 103 ? -16.901 7.996 17.625 1.00 84.31 103 GLN A C 1
ATOM 789 O O . GLN A 1 103 ? -17.814 8.397 18.347 1.00 84.31 103 GLN A O 1
ATOM 794 N N . MET A 1 104 ? -16.793 8.374 16.347 1.00 79.62 104 MET A N 1
ATOM 795 C CA . MET A 1 104 ? -17.774 9.249 15.691 1.00 79.62 104 MET A CA 1
ATOM 796 C C . MET A 1 104 ? -19.176 8.635 15.669 1.00 79.62 104 MET A C 1
ATOM 798 O O . MET A 1 104 ? -20.154 9.333 15.913 1.00 79.62 104 MET A O 1
ATOM 802 N N . LYS A 1 105 ? -19.281 7.325 15.421 1.00 71.12 105 LYS A N 1
ATOM 803 C CA . LYS A 1 105 ? -20.560 6.600 15.441 1.00 71.12 105 LYS A CA 1
ATOM 804 C C . LYS A 1 105 ? -21.191 6.543 16.840 1.00 71.12 105 LYS A C 1
ATOM 806 O O . LYS A 1 105 ? -22.410 6.529 16.938 1.00 71.12 105 LYS A O 1
ATOM 811 N N . GLY A 1 106 ? -20.382 6.474 17.899 1.00 62.12 106 GLY A N 1
ATOM 812 C CA . GLY A 1 106 ? -20.858 6.425 19.288 1.00 62.12 106 GLY A CA 1
ATOM 813 C C . GLY A 1 106 ? -21.191 7.789 19.902 1.00 62.12 106 GLY A C 1
ATOM 814 O O . GLY A 1 106 ? -21.699 7.830 21.017 1.00 62.12 106 GLY A O 1
ATOM 815 N N . SER A 1 107 ? -20.894 8.884 19.197 1.00 57.44 107 SER A N 1
ATOM 816 C CA . SER A 1 107 ? -21.133 10.265 19.644 1.00 57.44 107 SER A CA 1
ATOM 817 C C . SER A 1 107 ? -22.387 10.890 19.009 1.00 57.44 107 SER A C 1
ATOM 819 O O . SER A 1 107 ? -22.519 12.114 19.013 1.00 57.44 107 SER A O 1
ATOM 821 N N . ILE A 1 108 ? -23.275 10.063 18.436 1.00 45.50 108 ILE A N 1
ATOM 822 C CA . ILE A 1 108 ? -24.577 10.457 17.874 1.00 45.50 108 ILE A CA 1
ATOM 823 C C . ILE A 1 108 ? -25.726 9.970 18.752 1.00 45.50 108 ILE A C 1
ATOM 825 O O . ILE A 1 108 ? -25.600 8.858 19.317 1.00 45.50 108 ILE A O 1
#

pLDDT: mean 81.26, std 13.01, range [42.75, 95.06]

Sequence (108 aa):
MTAKAHIRSNCFPSRTHPVIDNVDEKLLRLRSSKAASSSSSASSVCQELGGLQGLYDSIDDWLRLSQTQQVLSHQNRKCMEDLLDGSLRTLDVCGTLRDVLSQMKGSI

Organism: Punica granatum (NCBI:txid22663)

Foldseek 3Di:
DDDDPPPDPPPDPPPDDVLVVQLVVLVVVLVVLVVPDPDPDPVSVVVSVVSVVSSVVSVVVVCPDPVNVVVVVVDDPVVVVVVVVVVVVVVVVVVVVVVVVVVVVVVD

InterPro domains:
  IPR004320 Protein BPS1, chloroplastic [PF03087] (49-107)

Secondary structure (DSSP, 8-state):
-----------------HHHHHHHHHHHHHHHHHHH-----HHHHHHHHHHHHHHHHHHHHHHHSHHHHHHHHHS-HHHHHHHHHHHHHHHHHHHHHHHHHHHHHHT-

Radius of gyration: 21.45 Å; chains: 1; bounding box: 56×36×72 Å